Protein AF-A0A2A5S807-F1 (afdb_monomer)

pLDDT: mean 93.4, std 3.68, range [71.69, 97.75]

Foldseek 3Di:
DVVVVVVVVCCCVPVPVNDFDFAAAQADDPVDPVSPVVLVVLVVQCVDPVSVVSVLNRYDYNVVVVVQVVCVVVVHDDPRSDHDD

Secondary structure (DSSP, 8-state):
-HHHHHHHHHHHHHHGGG------S-EE-TT-HHHHHHHHHHHHHTTSGGGGGGGGG--EEHHHHHHHHHHHHTT---GGGS---

Structure (mmCIF, N/CA/C/O backbone):
data_AF-A0A2A5S807-F1
#
_entry.id   AF-A0A2A5S807-F1
#
loop_
_atom_site.group_PDB
_atom_site.id
_atom_site.type_symbol
_atom_site.label_atom_id
_atom_site.label_alt_id
_atom_site.label_comp_id
_atom_site.label_asym_id
_atom_site.label_entity_id
_atom_site.label_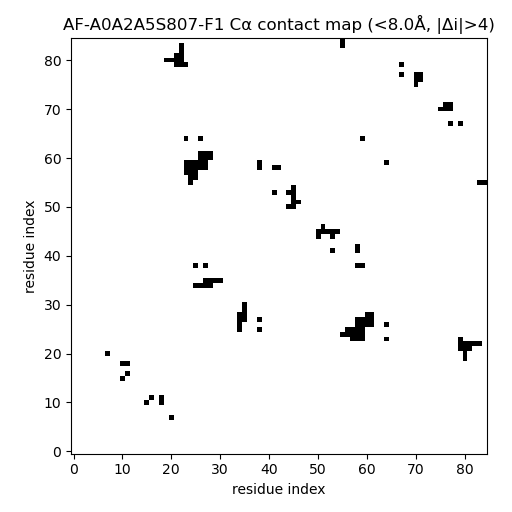seq_id
_atom_site.pdbx_PDB_ins_code
_atom_site.Cartn_x
_atom_site.Cartn_y
_atom_site.Cartn_z
_atom_site.occupancy
_atom_site.B_iso_or_equiv
_atom_site.auth_seq_id
_atom_site.auth_comp_id
_atom_site.auth_asym_id
_atom_site.auth_atom_id
_atom_site.pdbx_PDB_model_num
ATOM 1 N N . MET A 1 1 ? -14.199 8.190 -7.283 1.00 81.88 1 MET A N 1
ATOM 2 C CA . MET A 1 1 ? -13.630 8.481 -5.939 1.00 81.88 1 MET A CA 1
ATOM 3 C C . MET A 1 1 ? -14.665 8.577 -4.818 1.00 81.88 1 MET A C 1
ATOM 5 O O . MET A 1 1 ? -14.368 8.087 -3.736 1.00 81.88 1 MET A O 1
ATOM 9 N N . ARG A 1 2 ? -15.854 9.159 -5.042 1.00 93.25 2 ARG A N 1
ATOM 10 C CA . ARG A 1 2 ? -16.901 9.330 -4.012 1.00 93.25 2 ARG A CA 1
ATOM 11 C C . ARG A 1 2 ? -17.254 8.036 -3.259 1.00 93.25 2 ARG A C 1
ATOM 13 O O . ARG A 1 2 ? -17.129 8.015 -2.045 1.00 93.25 2 ARG A O 1
ATOM 20 N N . ALA A 1 3 ? -17.523 6.945 -3.981 1.00 94.69 3 ALA A N 1
ATOM 21 C CA . ALA A 1 3 ? -17.857 5.649 -3.378 1.00 94.69 3 ALA A CA 1
ATOM 22 C C . ALA A 1 3 ? -16.780 5.107 -2.413 1.00 94.69 3 ALA A C 1
ATOM 24 O O . ALA A 1 3 ? -17.093 4.627 -1.332 1.00 94.69 3 ALA A O 1
ATOM 25 N N . LYS A 1 4 ? -15.489 5.226 -2.758 1.00 93.19 4 LYS A N 1
ATOM 26 C CA . LYS A 1 4 ? -14.396 4.772 -1.876 1.00 93.19 4 LYS A CA 1
ATOM 27 C C . LYS A 1 4 ? -14.318 5.597 -0.587 1.00 93.19 4 LYS A C 1
ATOM 29 O O . LYS A 1 4 ? -14.123 5.024 0.477 1.00 93.19 4 LYS A O 1
ATOM 34 N N . LYS A 1 5 ? -14.493 6.922 -0.690 1.00 94.38 5 LYS A N 1
ATOM 35 C CA . LYS A 1 5 ? -14.525 7.823 0.475 1.00 94.38 5 LYS A CA 1
ATOM 36 C C . LYS A 1 5 ? -15.728 7.540 1.377 1.00 94.38 5 LYS A C 1
ATOM 38 O O . LYS A 1 5 ? -15.618 7.640 2.590 1.00 94.38 5 LYS A O 1
ATOM 43 N N . GLU A 1 6 ? -16.860 7.172 0.788 1.00 96.06 6 GLU A N 1
ATOM 44 C CA . GLU A 1 6 ? -18.064 6.808 1.532 1.00 96.06 6 GLU A CA 1
ATOM 45 C C . GLU A 1 6 ? -17.885 5.503 2.313 1.00 96.06 6 GLU A C 1
ATOM 47 O O . GLU A 1 6 ? -18.190 5.463 3.501 1.00 96.06 6 GLU A O 1
ATOM 52 N N . VAL A 1 7 ? -17.300 4.470 1.695 1.00 95.19 7 VAL A N 1
ATOM 53 C CA . VAL A 1 7 ? -16.955 3.213 2.385 1.00 95.19 7 VAL A CA 1
ATOM 54 C C . VAL A 1 7 ? -15.967 3.458 3.526 1.00 95.19 7 VAL A C 1
ATOM 56 O O . VAL A 1 7 ? -16.134 2.904 4.609 1.00 95.19 7 VAL A O 1
ATOM 59 N N . GLU A 1 8 ? -14.962 4.307 3.310 1.00 95.12 8 GLU A N 1
ATOM 60 C CA . GLU A 1 8 ? -14.011 4.715 4.349 1.00 95.12 8 GLU A CA 1
ATOM 61 C C . GLU A 1 8 ? -14.715 5.406 5.523 1.00 95.12 8 GLU A C 1
ATOM 63 O O . GLU A 1 8 ? -14.556 4.976 6.666 1.00 95.12 8 GLU A O 1
ATOM 68 N N . ALA A 1 9 ? -15.546 6.416 5.251 1.00 94.88 9 ALA A N 1
ATOM 69 C CA . ALA A 1 9 ? -16.294 7.135 6.280 1.00 94.88 9 ALA A CA 1
ATOM 70 C C . ALA A 1 9 ? -17.258 6.208 7.040 1.00 94.88 9 ALA A C 1
ATOM 72 O O . ALA A 1 9 ? -17.352 6.265 8.268 1.00 94.88 9 ALA A O 1
ATOM 73 N N . TYR A 1 10 ? -17.950 5.319 6.324 1.00 95.75 10 TYR A N 1
ATOM 74 C CA . TYR A 1 10 ? 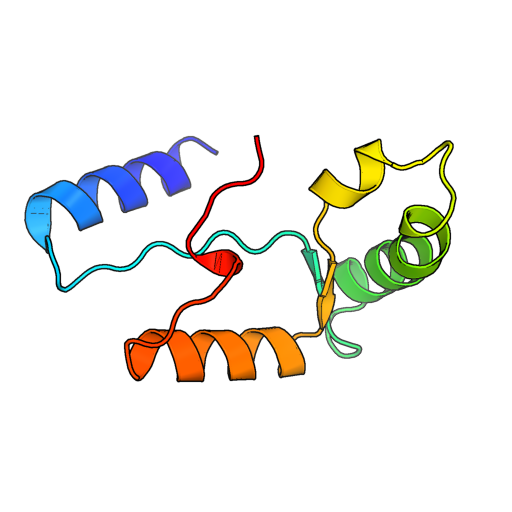-18.835 4.321 6.916 1.00 95.75 10 TYR A CA 1
ATOM 75 C C . TYR A 1 10 ? -18.067 3.353 7.823 1.00 95.75 10 TYR A C 1
ATOM 77 O O . TYR A 1 10 ? -18.458 3.151 8.974 1.00 95.75 10 TYR A O 1
ATOM 85 N N . GLY A 1 11 ? -16.963 2.784 7.330 1.00 95.38 11 GLY A N 1
ATOM 86 C CA . GLY A 1 11 ? -16.120 1.850 8.073 1.00 95.38 11 GLY A CA 1
ATOM 87 C C . GLY A 1 11 ? -15.557 2.480 9.344 1.00 95.38 11 GLY A C 1
ATOM 88 O O . GLY A 1 11 ? -15.710 1.914 10.426 1.00 95.38 11 GLY A O 1
ATOM 89 N N . GLN A 1 12 ? -15.016 3.696 9.245 1.00 93.50 12 GLN A N 1
ATOM 90 C CA . GLN A 1 12 ? -14.525 4.452 10.401 1.00 93.50 12 GLN A CA 1
ATOM 91 C C . GLN A 1 12 ? -15.637 4.709 11.427 1.00 93.50 12 GLN A C 1
ATOM 93 O O . GLN A 1 12 ? -15.449 4.455 12.618 1.00 93.50 12 GLN A O 1
ATOM 98 N N . LYS A 1 13 ? -16.825 5.140 10.979 1.00 95.62 13 LYS A N 1
ATOM 99 C CA . LYS A 1 13 ? -17.956 5.452 11.869 1.00 95.62 13 LYS A CA 1
ATOM 100 C C . LYS A 1 13 ? -18.538 4.213 12.555 1.00 95.62 13 LYS A C 1
ATOM 102 O O . LYS A 1 13 ? -18.927 4.290 13.719 1.00 95.62 13 LYS A O 1
ATOM 107 N N . ARG A 1 14 ? -18.656 3.087 11.845 1.00 96.69 14 ARG A N 1
ATOM 108 C CA . ARG A 1 14 ? -19.388 1.895 12.320 1.00 96.69 14 ARG A CA 1
ATOM 109 C C . ARG A 1 14 ? -18.502 0.841 12.970 1.00 96.69 14 ARG A C 1
ATOM 111 O O . ARG A 1 14 ? -18.930 0.205 13.930 1.00 96.69 14 ARG A O 1
ATOM 118 N N . LEU A 1 15 ? -17.297 0.631 12.452 1.00 93.81 15 LEU A N 1
ATOM 119 C CA . LEU A 1 15 ? -16.422 -0.470 12.865 1.00 93.81 15 LEU A CA 1
ATOM 120 C C . LEU A 1 15 ? -15.260 -0.007 13.753 1.00 93.81 15 LEU A C 1
ATOM 122 O O . LEU A 1 15 ? -14.685 -0.840 14.456 1.00 93.81 15 LEU A O 1
ATOM 126 N N . LYS A 1 16 ? -14.973 1.304 13.790 1.00 89.88 16 LYS A N 1
ATOM 127 C CA . LYS A 1 16 ? -13.931 1.921 14.626 1.00 89.88 16 LYS A CA 1
ATOM 128 C C . LYS A 1 16 ? -12.583 1.202 14.442 1.00 89.88 16 LYS A C 1
ATOM 130 O O . LYS A 1 16 ? -12.120 1.068 13.316 1.00 89.88 16 LYS A O 1
ATOM 135 N N . SER A 1 17 ? -11.989 0.688 15.522 1.00 87.75 17 SER A N 1
ATOM 136 C CA . SER A 1 17 ? -10.702 -0.022 15.527 1.00 87.75 17 SER A CA 1
ATOM 137 C C . SER A 1 17 ? -10.689 -1.329 14.728 1.00 87.75 17 SER A C 1
ATOM 139 O O . SER A 1 17 ? -9.618 -1.835 14.415 1.00 87.75 17 SER A O 1
ATOM 141 N N . ARG A 1 18 ? -11.856 -1.876 14.363 1.00 89.88 18 ARG A N 1
ATOM 142 C CA . ARG A 1 18 ? -11.964 -3.095 13.544 1.00 89.88 18 ARG A CA 1
ATOM 143 C C . ARG A 1 18 ? -11.902 -2.819 12.040 1.00 89.88 18 ARG A C 1
ATOM 145 O O . ARG A 1 18 ? -12.062 -3.742 11.247 1.00 89.88 18 ARG A O 1
ATOM 152 N N . PHE A 1 19 ? -11.722 -1.563 11.636 1.00 94.44 19 PHE A N 1
ATOM 153 C CA . PHE A 1 19 ? -11.608 -1.169 10.238 1.00 94.44 19 PHE A CA 1
ATOM 154 C C . PHE A 1 19 ? -10.310 -0.413 9.993 1.00 94.44 19 PHE A C 1
ATOM 156 O O . PHE A 1 19 ? -10.056 0.630 10.590 1.00 94.44 19 PHE A O 1
ATOM 163 N N . ILE A 1 20 ? -9.515 -0.929 9.060 1.00 94.31 20 ILE A N 1
ATOM 164 C CA . ILE A 1 20 ? -8.261 -0.319 8.630 1.00 94.31 20 ILE A CA 1
ATOM 165 C C . ILE A 1 20 ? -8.400 0.032 7.153 1.00 94.31 20 ILE A C 1
ATOM 167 O O . ILE A 1 20 ? -8.668 -0.828 6.315 1.00 94.31 20 ILE A O 1
ATOM 171 N N . SER A 1 21 ? -8.221 1.311 6.827 1.00 94.88 21 SER A N 1
ATOM 172 C CA . SER A 1 21 ? -8.138 1.758 5.437 1.00 94.88 21 SER A CA 1
ATOM 173 C C . SER A 1 21 ? -6.715 1.617 4.921 1.00 94.88 21 SER A C 1
ATOM 175 O O . SER A 1 21 ? -5.762 2.020 5.584 1.00 94.88 21 SER A O 1
ATOM 177 N N . VAL A 1 22 ? -6.585 1.074 3.714 1.00 95.69 22 VAL A N 1
ATOM 178 C CA . VAL A 1 22 ? -5.309 0.969 3.006 1.00 95.69 22 VAL A CA 1
ATOM 179 C C . VAL A 1 22 ? -5.359 1.782 1.719 1.00 95.69 22 VAL A C 1
ATOM 181 O O . VAL A 1 22 ? -6.352 1.766 0.988 1.00 95.69 22 VAL A O 1
ATOM 184 N N . PHE A 1 23 ? -4.268 2.485 1.434 1.00 95.06 23 PHE A N 1
ATOM 185 C CA . PHE A 1 23 ? -4.128 3.434 0.332 1.00 95.06 23 PHE A CA 1
ATOM 186 C C . PHE A 1 23 ? -2.988 3.020 -0.610 1.00 95.06 23 PHE A C 1
ATOM 188 O O . PHE A 1 23 ? -1.966 3.714 -0.708 1.00 95.06 23 PHE A O 1
ATOM 195 N N . PRO A 1 24 ? -3.121 1.875 -1.306 1.00 94.81 24 PRO A N 1
ATOM 196 C CA . PRO A 1 24 ? -2.207 1.552 -2.387 1.00 94.81 24 PRO A CA 1
ATOM 197 C C . PRO A 1 24 ? -2.398 2.530 -3.551 1.00 94.81 24 PRO A C 1
ATOM 199 O O . PRO A 1 24 ? -3.490 3.061 -3.765 1.00 94.81 24 PRO A O 1
ATOM 202 N N . GLY A 1 25 ? -1.327 2.735 -4.316 1.00 93.12 25 GLY A N 1
ATOM 203 C CA . GLY A 1 25 ? -1.409 3.348 -5.635 1.00 93.12 25 GLY A CA 1
ATOM 204 C C . GLY A 1 25 ? -1.747 2.290 -6.679 1.00 93.12 25 GLY A C 1
ATOM 205 O O . GLY A 1 25 ? -2.768 1.605 -6.592 1.00 93.12 25 GLY A O 1
ATOM 206 N N . ILE A 1 26 ? -0.863 2.109 -7.656 1.00 93.94 26 ILE A N 1
ATOM 207 C CA . ILE A 1 26 ? -1.035 1.091 -8.697 1.00 93.94 26 ILE A CA 1
ATOM 208 C C . ILE A 1 26 ? -0.536 -0.266 -8.191 1.00 93.94 26 ILE A C 1
ATOM 210 O O . ILE A 1 26 ? 0.666 -0.528 -8.166 1.00 93.94 26 ILE A O 1
ATOM 214 N N . VAL A 1 27 ? -1.460 -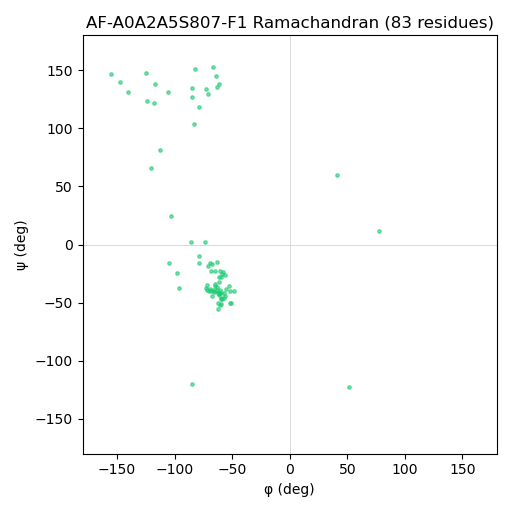1.161 -7.834 1.00 95.94 27 VAL A N 1
ATOM 215 C CA . VAL A 1 27 ? -1.126 -2.570 -7.579 1.00 95.94 27 VAL A CA 1
ATOM 216 C C . VAL A 1 27 ? -0.979 -3.297 -8.914 1.00 95.94 27 VAL A C 1
ATOM 218 O O . VAL A 1 27 ? -1.933 -3.379 -9.697 1.00 95.94 27 VAL A O 1
ATOM 221 N N . TYR A 1 28 ? 0.209 -3.829 -9.186 1.00 96.31 28 TYR A N 1
ATOM 222 C CA . TYR A 1 28 ? 0.520 -4.435 -10.476 1.00 96.31 28 TYR A CA 1
ATOM 223 C C . TYR A 1 28 ? 1.024 -5.875 -10.359 1.00 96.31 28 TYR A C 1
ATOM 225 O O . TYR A 1 28 ? 1.658 -6.269 -9.377 1.00 96.31 28 TYR A O 1
ATOM 233 N N . ASP A 1 29 ? 0.699 -6.671 -11.375 1.00 96.06 29 ASP A N 1
ATOM 234 C CA . ASP A 1 29 ? 1.000 -8.098 -11.464 1.00 96.06 29 ASP A CA 1
ATOM 235 C C . ASP A 1 29 ? 1.037 -8.521 -12.936 1.00 96.06 29 ASP A C 1
ATOM 237 O O . ASP A 1 29 ? 0.270 -7.984 -13.733 1.00 96.06 29 ASP A O 1
ATOM 241 N N . ALA A 1 30 ? 1.891 -9.478 -13.306 1.00 93.69 30 ALA A N 1
ATOM 242 C CA . ALA A 1 30 ? 2.023 -9.930 -14.695 1.00 93.69 30 ALA A CA 1
ATOM 243 C C . ALA A 1 30 ? 0.710 -10.500 -15.271 1.00 93.69 30 ALA A C 1
ATOM 245 O O . ALA A 1 30 ? 0.463 -10.378 -16.471 1.00 93.69 30 ALA A O 1
ATOM 246 N N . SER A 1 31 ? -0.167 -11.047 -14.421 1.00 95.00 31 SER A N 1
ATOM 247 C CA . SER A 1 31 ? -1.506 -11.509 -14.817 1.00 95.00 31 SER A CA 1
ATOM 248 C C . SER A 1 31 ? -2.455 -10.373 -15.218 1.00 95.00 31 SER A C 1
ATOM 250 O O . SER A 1 31 ? -3.397 -10.596 -15.977 1.00 95.00 31 SER A O 1
ATOM 252 N N . ARG A 1 32 ? -2.214 -9.135 -14.760 1.00 92.88 32 ARG A N 1
ATOM 253 C CA . ARG A 1 32 ? -3.027 -7.955 -15.085 1.00 92.88 32 ARG A CA 1
ATOM 254 C C . ARG A 1 32 ? -2.219 -6.976 -15.930 1.00 92.88 32 ARG A C 1
ATOM 256 O O . ARG A 1 32 ? -1.720 -5.962 -15.443 1.00 92.88 32 ARG A O 1
ATOM 263 N N . LYS A 1 33 ? -2.154 -7.259 -17.234 1.00 91.75 33 LYS A N 1
ATOM 264 C CA . LYS 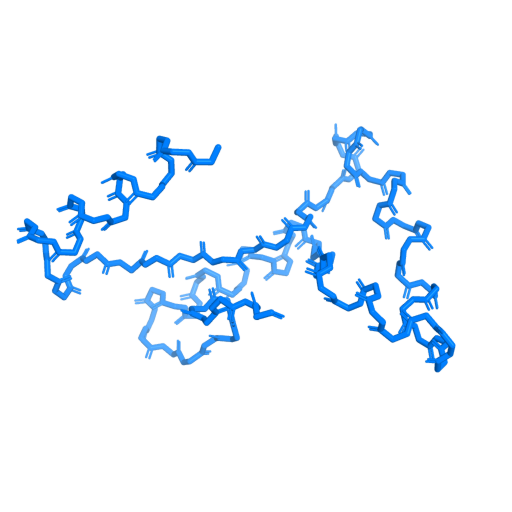A 1 33 ? -1.417 -6.459 -18.230 1.00 91.75 33 LYS A CA 1
ATOM 265 C C . LYS A 1 33 ? -1.712 -4.954 -18.143 1.00 91.75 33 LYS A C 1
ATOM 267 O O . LYS A 1 33 ? -0.784 -4.153 -18.212 1.00 91.75 33 LYS A O 1
ATOM 272 N N . SER A 1 34 ? -2.973 -4.578 -17.916 1.00 92.00 34 SER A N 1
ATOM 273 C CA . SER A 1 34 ? -3.407 -3.175 -17.840 1.00 92.00 34 SER A CA 1
ATOM 274 C C . SER A 1 34 ? -2.755 -2.369 -16.715 1.00 92.00 34 SER A C 1
ATOM 276 O O . SER A 1 34 ? -2.531 -1.179 -16.898 1.00 92.00 34 SER A O 1
ATOM 278 N N . SER A 1 35 ? -2.416 -2.982 -15.574 1.00 92.56 35 SER A N 1
ATOM 279 C CA . SER A 1 35 ? -1.647 -2.313 -14.514 1.00 92.56 35 SER A CA 1
ATOM 280 C C . SER A 1 35 ? -0.156 -2.642 -14.563 1.00 92.56 35 SER A C 1
ATOM 282 O O . SER A 1 35 ? 0.654 -1.835 -14.114 1.00 92.56 35 SER A O 1
ATOM 284 N N . TYR A 1 36 ? 0.223 -3.785 -15.143 1.00 95.06 36 TYR A N 1
ATOM 285 C CA . TYR A 1 36 ? 1.612 -4.226 -15.266 1.00 95.06 36 TYR A CA 1
ATOM 286 C C . TYR A 1 36 ? 2.472 -3.277 -16.100 1.00 95.06 36 TYR A C 1
ATOM 288 O O . TYR A 1 36 ? 3.493 -2.790 -15.614 1.00 95.06 36 TYR A O 1
ATOM 296 N N . PHE A 1 37 ? 2.062 -2.998 -17.339 1.00 93.06 37 PHE A N 1
ATOM 297 C CA . PHE A 1 37 ? 2.839 -2.162 -18.253 1.00 93.06 37 PHE A CA 1
ATOM 298 C C . PHE A 1 37 ? 3.059 -0.735 -17.736 1.00 93.06 37 PHE A C 1
ATOM 300 O O . PHE A 1 37 ? 4.220 -0.329 -17.651 1.00 93.06 37 PHE A O 1
ATOM 307 N N . PRO A 1 38 ? 2.021 0.020 -17.316 1.00 93.12 38 PRO A N 1
ATOM 308 C CA . PRO A 1 38 ? 2.244 1.372 -16.812 1.00 93.12 38 PRO A CA 1
ATOM 309 C C . PRO A 1 38 ? 3.102 1.378 -15.542 1.00 93.12 38 PRO A C 1
ATOM 311 O O . PRO A 1 38 ? 3.990 2.215 -15.416 1.00 93.12 38 PRO A O 1
ATOM 314 N N . ALA A 1 39 ? 2.914 0.426 -14.622 1.00 93.19 39 ALA A N 1
ATOM 315 C CA . ALA A 1 39 ? 3.719 0.372 -13.404 1.00 93.19 39 ALA A CA 1
ATOM 316 C C . ALA A 1 39 ? 5.197 0.052 -13.681 1.00 93.19 39 ALA A C 1
ATOM 318 O O . ALA A 1 39 ? 6.076 0.655 -13.070 1.00 93.19 39 ALA A O 1
ATOM 319 N N . ARG A 1 40 ? 5.484 -0.848 -14.632 1.00 93.50 40 ARG A N 1
ATOM 320 C CA . ARG A 1 40 ? 6.857 -1.177 -15.047 1.00 93.50 40 ARG A CA 1
ATOM 321 C C . ARG A 1 40 ? 7.579 -0.002 -15.700 1.00 93.50 40 ARG A C 1
ATOM 323 O O . ARG A 1 40 ? 8.782 0.125 -15.500 1.00 93.50 40 ARG A O 1
ATOM 330 N N . LEU A 1 41 ? 6.861 0.848 -16.434 1.00 92.94 41 LEU A N 1
ATOM 331 C CA . LEU A 1 41 ? 7.408 2.097 -16.974 1.00 92.94 41 LEU A CA 1
ATOM 332 C C . LEU A 1 41 ?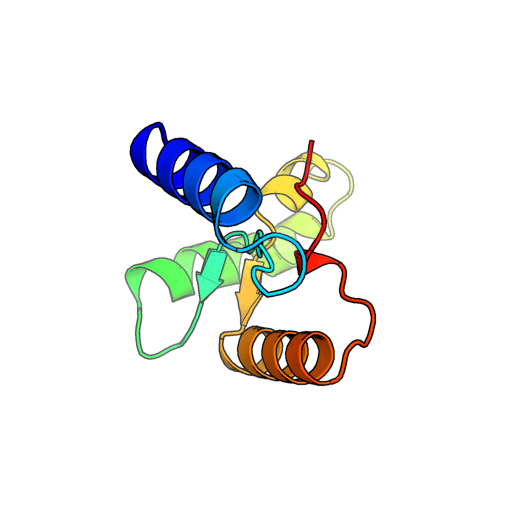 7.615 3.151 -15.875 1.00 92.94 41 LEU A C 1
ATOM 334 O O . LEU A 1 41 ? 8.616 3.860 -15.886 1.00 92.94 41 LEU A O 1
ATOM 338 N N . LEU A 1 42 ? 6.707 3.229 -14.898 1.00 92.94 42 LEU A N 1
ATOM 339 C CA . LEU A 1 42 ? 6.777 4.188 -13.789 1.00 92.94 42 LEU A CA 1
ATOM 340 C C . LEU A 1 42 ? 7.921 3.905 -12.805 1.00 92.94 42 LEU A C 1
ATOM 342 O O . LEU A 1 42 ? 8.544 4.847 -12.321 1.00 92.94 42 LEU A O 1
ATOM 346 N N . GLU A 1 43 ?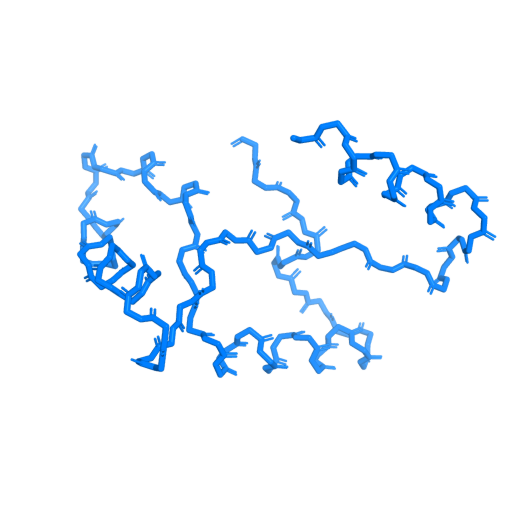 8.215 2.638 -12.497 1.00 90.44 43 GLU A N 1
ATOM 347 C CA . GLU A 1 43 ? 9.252 2.259 -11.520 1.00 90.44 43 GLU A CA 1
ATOM 348 C C . GLU A 1 43 ? 10.628 2.917 -11.737 1.00 90.44 43 GLU A C 1
ATOM 350 O O . GLU A 1 43 ? 11.179 3.449 -10.769 1.00 90.44 43 GLU A O 1
ATOM 355 N N . PRO A 1 44 ? 11.222 2.892 -12.946 1.00 91.75 44 PRO A N 1
ATOM 356 C CA . PRO A 1 44 ? 12.485 3.579 -13.194 1.00 91.75 44 PRO A CA 1
ATOM 357 C C . PRO A 1 44 ? 12.322 5.102 -13.218 1.00 91.75 44 PRO A C 1
ATOM 359 O O . PRO A 1 44 ? 13.168 5.798 -12.660 1.00 91.75 44 PRO A O 1
ATOM 362 N N . LEU A 1 45 ? 11.231 5.624 -13.792 1.00 92.31 45 LEU A N 1
ATOM 363 C CA . LEU A 1 45 ? 10.994 7.069 -13.910 1.00 92.31 45 LEU A CA 1
ATOM 364 C C . LEU A 1 45 ? 10.927 7.753 -12.542 1.00 92.31 45 LEU A C 1
ATOM 366 O O . LEU A 1 45 ? 11.502 8.818 -12.357 1.00 92.31 45 LEU A O 1
ATOM 370 N N . ILE A 1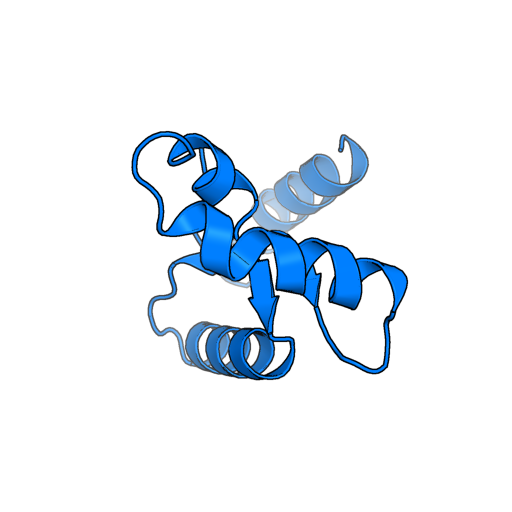 46 ? 10.308 7.105 -11.555 1.00 92.06 46 ILE A N 1
ATOM 371 C CA . ILE A 1 46 ? 10.177 7.609 -10.179 1.00 92.06 46 ILE A CA 1
ATOM 372 C C . ILE A 1 46 ? 11.534 7.834 -9.482 1.00 92.06 46 ILE A C 1
ATOM 374 O O . ILE A 1 46 ? 11.625 8.614 -8.527 1.00 92.06 46 ILE A O 1
ATOM 378 N N . LYS A 1 47 ? 12.596 7.156 -9.929 1.00 90.75 47 LYS A N 1
ATOM 379 C CA . LYS A 1 47 ? 13.947 7.312 -9.368 1.00 90.75 47 LYS A CA 1
ATOM 380 C C . LYS A 1 47 ? 14.656 8.566 -9.881 1.00 90.75 47 LYS A C 1
ATOM 382 O O . LYS A 1 47 ? 15.644 8.977 -9.282 1.00 90.75 47 LYS A O 1
ATOM 387 N N . ILE A 1 48 ? 14.162 9.173 -10.960 1.00 93.75 48 ILE A N 1
ATOM 388 C CA . ILE A 1 48 ? 14.749 10.368 -11.563 1.00 93.75 48 ILE A CA 1
ATOM 389 C C . ILE A 1 48 ? 14.217 11.609 -10.819 1.00 93.75 48 ILE A C 1
ATOM 391 O O . ILE A 1 48 ? 12.998 11.769 -10.717 1.00 93.75 48 ILE A O 1
ATOM 395 N N . PRO A 1 49 ? 15.083 12.518 -10.326 1.00 91.19 49 PRO A N 1
ATOM 396 C CA . PRO A 1 49 ? 14.666 13.664 -9.511 1.00 91.19 49 PRO A CA 1
ATOM 397 C C . PRO A 1 49 ? 13.607 14.565 -10.158 1.00 91.19 49 PRO A C 1
ATOM 399 O O . PRO A 1 49 ? 12.673 14.992 -9.484 1.00 91.19 49 PRO A O 1
ATOM 402 N N . ILE A 1 50 ? 13.697 14.796 -11.473 1.00 94.31 50 ILE A N 1
ATOM 403 C CA . ILE A 1 50 ? 12.743 15.644 -12.209 1.00 94.31 50 ILE A CA 1
ATOM 404 C C . ILE A 1 50 ? 11.318 15.068 -12.223 1.00 94.31 50 ILE A C 1
ATOM 406 O O . ILE A 1 50 ? 10.341 15.800 -12.349 1.00 94.31 50 ILE A O 1
ATOM 410 N N . PHE A 1 51 ? 11.185 13.755 -12.024 1.00 92.19 51 PHE A N 1
ATOM 411 C CA . PHE A 1 51 ? 9.912 13.045 -11.984 1.00 92.19 51 PHE A CA 1
ATOM 412 C C . PHE A 1 51 ? 9.483 12.686 -10.555 1.00 92.19 51 PHE A C 1
ATOM 414 O O . PHE A 1 51 ? 8.692 11.763 -10.354 1.00 92.19 51 PHE A O 1
ATOM 421 N N . TYR A 1 52 ? 9.956 13.421 -9.541 1.00 85.88 52 TYR A N 1
ATOM 422 C CA . TYR A 1 52 ? 9.608 13.169 -8.139 1.00 85.88 52 TYR A CA 1
ATOM 423 C C . TYR A 1 52 ? 8.089 13.113 -7.893 1.00 85.88 52 TYR A C 1
ATOM 425 O O . TYR A 1 52 ? 7.624 12.279 -7.116 1.00 85.88 52 TYR A O 1
ATOM 433 N N . PHE A 1 53 ? 7.300 13.929 -8.602 1.00 89.06 53 PHE A N 1
ATOM 434 C CA . PHE A 1 53 ? 5.834 13.932 -8.509 1.00 89.06 53 PHE A CA 1
ATOM 435 C C . PHE A 1 53 ? 5.200 12.573 -8.852 1.00 89.06 53 PHE A C 1
ATOM 437 O O . PHE A 1 53 ? 4.127 12.248 -8.337 1.00 89.06 53 PHE A O 1
ATOM 444 N N . LEU A 1 54 ? 5.870 11.733 -9.654 1.00 91.00 54 LEU A N 1
ATOM 445 C CA . LEU A 1 54 ? 5.389 10.394 -9.997 1.00 91.00 54 LEU A CA 1
ATOM 446 C C . LEU A 1 54 ? 5.379 9.441 -8.793 1.00 91.00 54 LEU A C 1
ATOM 448 O O . LEU A 1 54 ? 4.674 8.431 -8.826 1.00 91.00 54 LEU A O 1
ATOM 452 N N . LYS A 1 55 ? 6.089 9.762 -7.700 1.00 87.94 55 LYS A N 1
ATOM 453 C CA . LYS A 1 55 ? 6.012 8.998 -6.440 1.00 87.94 55 LYS A CA 1
ATOM 454 C C . LYS A 1 55 ? 4.583 8.908 -5.907 1.00 87.94 55 LYS A C 1
ATOM 456 O O . LYS A 1 55 ? 4.250 7.918 -5.256 1.00 87.94 55 LYS A O 1
ATOM 461 N N . SER A 1 56 ? 3.728 9.880 -6.237 1.00 90.31 56 SER A N 1
ATOM 462 C CA . SER A 1 56 ? 2.308 9.876 -5.870 1.00 90.31 56 SER A CA 1
ATOM 463 C C . SER A 1 56 ? 1.521 8.690 -6.443 1.00 90.31 56 SER A C 1
ATOM 465 O O . SER A 1 56 ? 0.590 8.210 -5.797 1.00 90.31 56 SER A O 1
ATOM 467 N N . TYR A 1 57 ? 1.936 8.138 -7.593 1.00 91.75 57 TYR A N 1
ATOM 468 C CA . TYR A 1 57 ? 1.306 6.957 -8.198 1.00 91.75 57 TYR A CA 1
ATOM 469 C C . TYR A 1 57 ? 1.577 5.662 -7.434 1.00 91.75 57 TYR A C 1
ATOM 471 O O . TYR A 1 57 ? 0.854 4.682 -7.634 1.00 91.75 57 TYR A O 1
ATOM 479 N N . ARG A 1 58 ? 2.610 5.646 -6.578 1.00 92.31 58 ARG A N 1
ATOM 480 C CA . ARG A 1 58 ? 2.932 4.565 -5.637 1.00 92.31 58 ARG A CA 1
ATOM 481 C C . ARG A 1 58 ? 2.742 3.157 -6.230 1.00 92.31 58 ARG A C 1
ATOM 483 O O . ARG A 1 58 ? 1.906 2.392 -5.734 1.00 92.31 58 ARG A O 1
ATOM 490 N N . PRO A 1 59 ? 3.461 2.815 -7.315 1.00 94.75 59 PRO A N 1
ATOM 491 C CA . PRO A 1 59 ? 3.378 1.483 -7.889 1.00 94.75 59 PRO A CA 1
ATOM 492 C C . PRO A 1 59 ? 3.876 0.451 -6.874 1.00 94.75 59 PRO A C 1
ATOM 494 O O . PRO A 1 59 ? 4.900 0.643 -6.220 1.00 94.75 59 PRO A O 1
ATOM 497 N N . ILE A 1 60 ? 3.144 -0.650 -6.735 1.00 95.31 60 ILE A N 1
ATOM 498 C CA . ILE A 1 60 ? 3.475 -1.735 -5.814 1.00 95.31 60 ILE A CA 1
ATOM 499 C C . ILE A 1 60 ? 3.176 -3.086 -6.464 1.00 95.31 60 ILE A C 1
ATOM 501 O O . ILE A 1 60 ? 2.093 -3.312 -7.005 1.00 95.31 60 ILE A O 1
ATOM 505 N N . LYS A 1 61 ? 4.137 -4.014 -6.400 1.00 96.19 61 LYS A N 1
ATOM 506 C CA . LYS A 1 61 ? 3.918 -5.403 -6.832 1.00 96.19 61 LYS A CA 1
ATOM 507 C C . LYS A 1 61 ? 2.827 -6.032 -5.975 1.00 96.19 61 LYS A C 1
ATOM 509 O O . LYS A 1 61 ? 2.869 -5.900 -4.753 1.00 96.19 61 LYS A O 1
ATOM 514 N N . ARG A 1 62 ? 1.914 -6.800 -6.571 1.00 96.62 62 ARG A N 1
ATOM 515 C CA . ARG A 1 62 ? 0.868 -7.538 -5.836 1.00 96.62 62 ARG A CA 1
ATOM 516 C C . ARG A 1 62 ? 1.434 -8.391 -4.695 1.00 96.62 62 ARG A C 1
ATOM 518 O O . ARG A 1 62 ? 0.849 -8.422 -3.618 1.00 96.62 62 ARG A O 1
ATOM 525 N N . SER A 1 63 ? 2.573 -9.048 -4.906 1.00 96.75 63 SER A N 1
ATOM 526 C CA . SER A 1 63 ? 3.240 -9.847 -3.870 1.00 96.75 63 SER A CA 1
ATOM 527 C C . SER A 1 63 ? 3.731 -9.003 -2.691 1.00 96.75 63 SER A C 1
ATOM 529 O O . SER A 1 63 ? 3.577 -9.409 -1.543 1.00 96.75 63 SER A O 1
ATOM 531 N N . GLN A 1 64 ? 4.272 -7.810 -2.952 1.00 96.62 64 GLN A N 1
ATOM 532 C CA . GLN A 1 64 ? 4.679 -6.883 -1.897 1.00 96.62 64 GLN A CA 1
ATOM 533 C C . GLN A 1 64 ? 3.465 -6.293 -1.175 1.00 96.62 64 GLN A C 1
ATOM 535 O O . GLN A 1 64 ? 3.461 -6.221 0.048 1.00 96.62 64 GLN A O 1
ATOM 540 N N . PHE A 1 65 ? 2.408 -5.954 -1.917 1.00 97.44 65 PHE A N 1
ATOM 541 C CA . PHE A 1 65 ? 1.145 -5.508 -1.338 1.00 97.44 65 PHE A CA 1
ATOM 542 C C . PHE A 1 65 ? 0.574 -6.555 -0.374 1.00 97.44 65 PHE A C 1
ATOM 544 O O . PHE A 1 65 ? 0.228 -6.215 0.749 1.00 97.44 65 PHE A O 1
ATOM 551 N N . ALA A 1 66 ? 0.558 -7.837 -0.755 1.00 97.50 66 ALA A N 1
ATOM 552 C CA . ALA A 1 66 ? 0.109 -8.919 0.123 1.00 97.50 66 ALA A CA 1
ATOM 553 C C . ALA A 1 66 ? 0.941 -9.022 1.415 1.00 97.50 66 ALA A C 1
ATOM 555 O O . ALA A 1 66 ? 0.373 -9.173 2.496 1.00 97.50 66 ALA A O 1
ATOM 556 N N . LYS A 1 67 ? 2.273 -8.878 1.323 1.00 97.56 67 LYS A N 1
ATOM 557 C CA . LYS A 1 67 ? 3.157 -8.842 2.502 1.00 97.56 67 LYS A CA 1
ATOM 558 C C . LYS A 1 67 ? 2.826 -7.673 3.429 1.00 97.56 67 LYS A C 1
ATOM 560 O O . LYS A 1 67 ? 2.810 -7.850 4.643 1.00 97.56 67 LYS A O 1
ATOM 565 N N . ASP A 1 68 ? 2.546 -6.496 2.877 1.00 97.25 68 ASP A N 1
ATOM 566 C CA . ASP A 1 68 ? 2.196 -5.330 3.688 1.00 97.25 68 ASP A CA 1
ATOM 567 C C . ASP A 1 68 ? 0.800 -5.456 4.313 1.00 97.25 68 ASP A C 1
ATOM 569 O O . ASP A 1 68 ? 0.621 -5.047 5.455 1.00 97.25 68 ASP A O 1
ATOM 573 N N . ILE A 1 69 ? -0.170 -6.071 3.627 1.00 97.62 69 ILE A N 1
ATOM 574 C CA . ILE A 1 69 ? -1.473 -6.400 4.229 1.00 97.62 69 ILE A CA 1
ATOM 575 C C . ILE A 1 69 ? -1.301 -7.367 5.401 1.00 97.62 69 ILE A C 1
ATOM 577 O O . ILE A 1 69 ? -1.898 -7.151 6.451 1.00 97.62 69 ILE A O 1
ATOM 581 N N . HIS A 1 70 ? -0.461 -8.392 5.256 1.00 97.75 70 HIS A N 1
ATOM 582 C CA . HIS A 1 70 ? -0.181 -9.322 6.347 1.00 97.75 70 HIS A CA 1
ATOM 583 C C . HIS A 1 70 ? 0.400 -8.600 7.572 1.00 97.75 70 HIS A C 1
ATOM 585 O O . HIS A 1 70 ? -0.131 -8.747 8.667 1.00 97.75 70 HIS A O 1
ATOM 591 N N . LYS A 1 71 ? 1.393 -7.722 7.374 1.00 97.19 71 LYS A N 1
ATOM 592 C CA . LYS A 1 71 ? 1.941 -6.870 8.446 1.00 97.19 71 LYS A CA 1
ATOM 593 C C . LYS A 1 71 ? 0.867 -6.023 9.133 1.00 97.19 71 LYS A C 1
ATOM 595 O O . LYS A 1 71 ? 0.847 -5.947 10.355 1.00 97.19 71 LYS A O 1
ATOM 600 N N . ILE A 1 72 ? -0.024 -5.405 8.358 1.00 96.38 72 ILE A N 1
ATOM 601 C CA . ILE A 1 72 ? -1.114 -4.575 8.894 1.00 96.38 72 ILE A CA 1
ATOM 602 C C . ILE A 1 72 ? -2.064 -5.409 9.760 1.00 96.38 72 ILE A C 1
ATOM 604 O O . ILE A 1 72 ? -2.475 -4.953 10.823 1.00 96.38 72 ILE A O 1
ATOM 608 N N . ILE A 1 73 ? -2.399 -6.629 9.330 1.00 94.81 73 ILE A N 1
ATOM 609 C CA . ILE A 1 73 ? -3.247 -7.551 10.102 1.00 94.81 73 ILE A CA 1
ATOM 610 C C . ILE A 1 73 ? -2.570 -7.940 11.425 1.00 94.81 73 ILE A C 1
ATOM 612 O O . ILE A 1 73 ? -3.243 -8.032 12.446 1.00 94.81 73 ILE A O 1
ATOM 616 N N . GLU A 1 74 ? -1.245 -8.099 11.431 1.00 96.06 74 GLU A N 1
ATOM 617 C CA . GLU A 1 74 ? -0.443 -8.331 12.643 1.00 96.06 74 GLU A CA 1
ATOM 618 C C . GLU A 1 74 ? -0.277 -7.078 13.529 1.00 96.06 74 GLU A C 1
ATOM 620 O O . GLU A 1 74 ? 0.433 -7.125 14.531 1.00 96.06 74 GLU A O 1
ATOM 625 N N . GLY A 1 75 ? -0.883 -5.941 13.169 1.00 94.12 75 GLY A N 1
ATOM 626 C CA . GLY A 1 75 ? -0.772 -4.684 13.914 1.00 94.12 75 GLY A CA 1
ATOM 627 C C . GLY A 1 75 ? 0.544 -3.932 13.697 1.00 94.12 75 GLY A C 1
ATOM 628 O O . GLY A 1 75 ? 0.832 -2.982 14.421 1.00 94.12 75 GLY A O 1
ATOM 629 N N . LYS A 1 76 ? 1.352 -4.329 12.707 1.00 96.25 76 LYS A N 1
ATOM 630 C CA . LYS A 1 76 ? 2.609 -3.650 12.368 1.00 96.25 76 LYS A CA 1
ATOM 631 C C . LYS A 1 76 ? 2.348 -2.434 11.486 1.00 96.25 76 LYS A C 1
ATOM 633 O O . LYS A 1 76 ? 1.424 -2.407 10.669 1.00 96.25 76 LYS A O 1
ATOM 638 N N . GLU A 1 77 ? 3.224 -1.444 11.604 1.00 93.56 77 GLU A N 1
ATOM 639 C CA . GLU A 1 77 ? 3.170 -0.252 10.768 1.00 93.56 77 GLU A CA 1
ATOM 640 C C . GLU A 1 77 ? 3.397 -0.580 9.286 1.00 93.56 77 GLU A C 1
ATOM 642 O O . GLU A 1 77 ? 4.186 -1.450 8.904 1.00 93.56 77 GLU A O 1
ATOM 647 N N . SER A 1 78 ? 2.708 0.163 8.424 1.00 94.81 78 SER A N 1
ATOM 648 C CA . SER A 1 78 ? 2.897 0.112 6.983 1.00 94.81 78 SER A CA 1
ATOM 649 C C . SER A 1 78 ? 2.648 1.487 6.408 1.00 94.81 78 SER A C 1
ATOM 651 O O . SER A 1 78 ? 1.674 2.147 6.751 1.00 94.81 78 SER A O 1
ATOM 653 N N . SER A 1 79 ? 3.467 1.895 5.443 1.00 92.38 79 SER A N 1
ATOM 654 C CA . SER A 1 79 ? 3.228 3.151 4.740 1.00 92.38 79 SER A CA 1
ATOM 655 C C . SER A 1 79 ? 1.844 3.181 4.067 1.00 92.38 79 SER A C 1
ATOM 657 O O . SER A 1 79 ? 1.331 4.263 3.770 1.00 92.38 79 SER A O 1
ATOM 659 N N . LEU A 1 80 ? 1.237 2.021 3.766 1.00 95.06 80 LEU A N 1
ATOM 660 C CA . LEU A 1 80 ? -0.057 1.918 3.082 1.00 95.06 80 LEU A CA 1
ATOM 661 C C . LEU A 1 80 ? -1.240 2.383 3.935 1.00 95.06 80 LEU A C 1
ATOM 663 O O . LEU A 1 80 ? -2.297 2.634 3.365 1.00 95.06 80 LEU A O 1
ATOM 667 N N . THR A 1 81 ? -1.096 2.531 5.251 1.00 94.62 81 THR A N 1
ATOM 668 C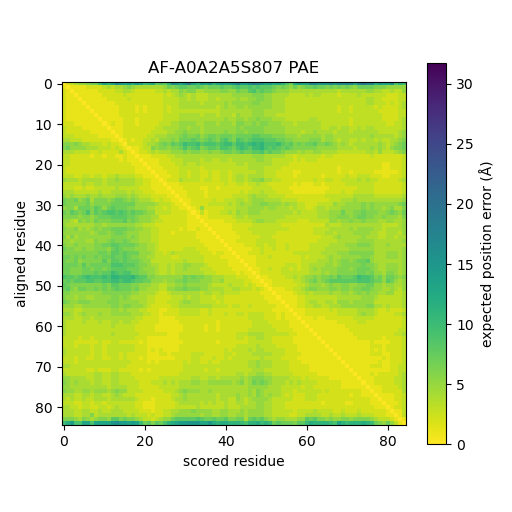 CA . THR A 1 81 ? -2.158 3.083 6.112 1.00 94.62 81 THR A CA 1
ATOM 669 C C . THR A 1 81 ? -2.240 4.610 6.034 1.00 94.62 81 THR A C 1
ATOM 671 O O . THR A 1 81 ? -3.230 5.198 6.464 1.00 94.62 81 THR A O 1
ATOM 674 N N . THR A 1 82 ? -1.258 5.253 5.396 1.00 92.69 82 THR A N 1
ATOM 675 C CA . THR A 1 82 ? -1.227 6.700 5.173 1.00 92.69 82 THR A CA 1
ATOM 676 C C . THR A 1 82 ? -1.541 7.034 3.717 1.00 92.69 82 THR A C 1
ATOM 678 O O . THR A 1 82 ? -0.959 6.476 2.776 1.00 92.69 82 THR A O 1
ATOM 681 N N . ARG A 1 83 ? -2.465 7.980 3.523 1.00 90.62 83 ARG A N 1
ATOM 682 C CA . ARG A 1 83 ? -2.802 8.539 2.210 1.00 90.62 83 ARG A CA 1
ATOM 683 C C . ARG A 1 83 ? -1.673 9.454 1.727 1.00 90.62 83 ARG A C 1
ATOM 685 O O . ARG A 1 83 ? -1.217 10.311 2.478 1.00 90.62 83 ARG A O 1
ATOM 692 N N . ILE A 1 84 ? -1.263 9.303 0.469 1.00 87.06 84 ILE A N 1
ATOM 693 C CA . ILE A 1 84 ? -0.350 10.257 -0.171 1.00 87.06 84 ILE A CA 1
ATOM 694 C C . ILE A 1 84 ? -1.110 11.566 -0.423 1.00 87.06 84 ILE A C 1
ATOM 696 O O . ILE A 1 84 ? -2.233 11.523 -0.931 1.00 87.06 84 ILE A O 1
ATOM 700 N N . LYS A 1 85 ? -0.520 12.689 -0.002 1.00 71.69 85 LYS A N 1
ATOM 701 C CA . LYS A 1 85 ? -1.048 14.042 -0.212 1.00 71.69 85 LYS A CA 1
ATOM 702 C C . LYS A 1 85 ? -0.643 14.578 -1.577 1.00 71.69 85 LYS A C 1
ATOM 704 O O . LYS A 1 85 ? 0.496 14.273 -1.995 1.00 71.69 85 LYS A O 1
#

Solvent-accessible surface area (backbone atoms only — not comparable to full-atom values): 5022 Å² total; per-residue (Å²): 112,69,70,63,54,48,52,49,53,48,36,50,73,74,46,40,94,80,44,83,68,73,46,76,47,44,68,21,41,85,91,43,58,85,41,26,56,60,40,64,60,43,62,65,47,42,73,38,76,93,36,48,74,53,54,72,50,39,64,38,49,48,72,57,50,52,53,48,51,52,37,46,74,72,71,41,89,52,76,40,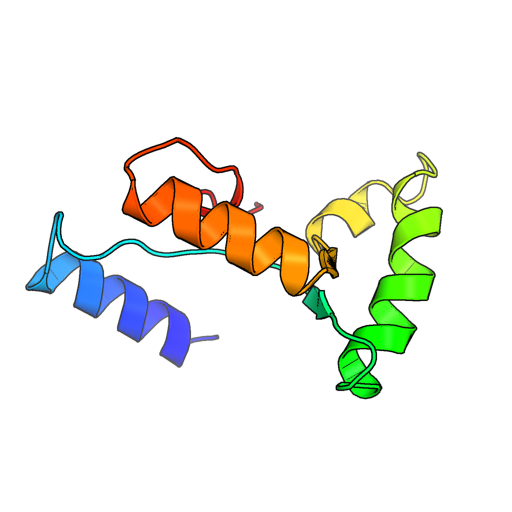64,45,75,82,129

Sequence (85 aa):
MRAKKEVEAYGQKRLKSRFISVFPGIVYDASRKSSYFPARLLEPLIKIPIFYFLKSYRPIKRSQFAKDIHKIIEGKESSLTTRIK

Radius of gyration: 14.61 Å; Cα contacts (8 Å, |Δi|>4): 73; chains: 1; bounding box: 34×27×34 Å

Mean predicted aligned error: 3.53 Å

Organism: Lactococcus lactis subsp. hordniae (NCBI:txid203404)